Protein AF-A0A2V6H5U2-F1 (afdb_monomer_lite)

pLDDT: mean 92.32, std 7.96, range [57.5, 98.38]

Structure (mmCIF, N/CA/C/O backbone):
data_AF-A0A2V6H5U2-F1
#
_entry.id   AF-A0A2V6H5U2-F1
#
loop_
_atom_site.group_PDB
_atom_site.id
_atom_site.type_symbol
_atom_site.label_atom_id
_atom_site.label_alt_id
_atom_site.label_comp_id
_atom_site.label_asym_id
_atom_site.label_entity_id
_atom_site.label_seq_id
_atom_site.pdbx_PDB_ins_code
_atom_site.Cartn_x
_atom_site.Cartn_y
_atom_site.Cartn_z
_atom_site.occupancy
_atom_site.B_iso_or_equiv
_atom_site.auth_seq_id
_atom_site.auth_comp_id
_atom_site.auth_asym_id
_atom_site.auth_atom_id
_atom_site.pdbx_PDB_model_num
ATOM 1 N N . MET A 1 1 ? 39.126 -8.713 -52.923 1.00 57.50 1 MET A N 1
ATOM 2 C CA . MET A 1 1 ? 38.782 -8.275 -51.546 1.00 57.50 1 MET A CA 1
ATOM 3 C C . MET A 1 1 ? 37.534 -7.379 -51.466 1.00 57.50 1 MET A C 1
ATOM 5 O O . MET A 1 1 ? 36.765 -7.540 -50.534 1.00 57.50 1 MET A O 1
ATOM 9 N N . LYS A 1 2 ? 37.247 -6.502 -52.446 1.00 60.47 2 LYS A N 1
ATOM 10 C CA . LYS A 1 2 ? 36.105 -5.551 -52.406 1.00 60.47 2 LYS A CA 1
ATOM 11 C C . LYS A 1 2 ? 34.695 -6.162 -52.594 1.00 60.47 2 LYS A C 1
ATOM 13 O O . LYS A 1 2 ? 33.713 -5.555 -52.195 1.00 60.47 2 LYS A O 1
ATOM 18 N N . ARG A 1 3 ? 34.590 -7.373 -53.167 1.00 70.88 3 ARG A N 1
ATOM 19 C CA . ARG A 1 3 ? 33.307 -8.027 -53.525 1.00 70.88 3 ARG A CA 1
ATOM 20 C C . ARG A 1 3 ? 32.520 -8.589 -52.328 1.00 70.88 3 ARG A C 1
ATOM 22 O O . ARG A 1 3 ? 31.323 -8.796 -52.441 1.00 70.88 3 ARG A O 1
ATOM 29 N N . TRP A 1 4 ? 33.188 -8.815 -51.195 1.00 75.88 4 TRP A N 1
ATOM 30 C CA . TRP A 1 4 ? 32.594 -9.411 -49.986 1.00 75.88 4 TRP A CA 1
ATOM 31 C C . TRP A 1 4 ? 32.260 -8.365 -48.913 1.00 75.88 4 TRP A C 1
ATOM 33 O O . TRP A 1 4 ? 31.489 -8.636 -48.001 1.00 75.88 4 TRP A O 1
ATOM 43 N N . TRP A 1 5 ? 32.788 -7.147 -49.067 1.00 79.88 5 TRP A N 1
ATOM 44 C CA . TRP A 1 5 ? 32.482 -5.989 -48.230 1.00 79.88 5 TRP A CA 1
ATOM 45 C C . TRP A 1 5 ? 30.978 -5.688 -48.094 1.00 79.88 5 TRP A C 1
ATOM 47 O O . TRP A 1 5 ? 30.524 -5.524 -46.964 1.00 79.88 5 TRP A O 1
ATOM 57 N N . PRO A 1 6 ? 30.165 -5.682 -49.176 1.00 86.56 6 PRO A N 1
ATOM 58 C CA . PRO A 1 6 ? 28.729 -5.442 -49.033 1.00 86.56 6 PRO A CA 1
ATOM 59 C C . PRO A 1 6 ? 28.026 -6.553 -48.243 1.00 86.56 6 PRO A C 1
ATOM 61 O O . PRO A 1 6 ? 27.133 -6.263 -47.456 1.00 86.56 6 PRO A O 1
ATOM 64 N N . VAL A 1 7 ? 28.461 -7.809 -48.386 1.00 89.38 7 VAL A N 1
ATOM 65 C CA . VAL A 1 7 ? 27.900 -8.940 -47.628 1.00 89.38 7 VAL A CA 1
ATOM 66 C C . VAL A 1 7 ? 28.212 -8.795 -46.140 1.00 89.38 7 VAL A C 1
ATOM 68 O O . VAL A 1 7 ? 27.329 -8.972 -45.308 1.00 89.38 7 VAL A O 1
ATOM 71 N N . PHE A 1 8 ? 29.442 -8.407 -45.802 1.00 91.31 8 PHE A N 1
ATOM 72 C CA . PHE A 1 8 ? 29.851 -8.190 -44.416 1.00 91.31 8 PHE A CA 1
ATOM 73 C C . PHE A 1 8 ? 29.067 -7.047 -43.757 1.00 91.31 8 PHE A C 1
ATOM 75 O O . PHE A 1 8 ? 28.626 -7.181 -42.618 1.00 91.31 8 PHE A O 1
ATOM 82 N N . ILE A 1 9 ? 28.834 -5.954 -44.494 1.00 93.56 9 ILE A N 1
ATOM 83 C CA . ILE A 1 9 ? 27.994 -4.842 -44.031 1.00 93.56 9 ILE A CA 1
ATOM 84 C C . ILE A 1 9 ? 26.560 -5.317 -43.786 1.00 93.56 9 ILE A C 1
ATOM 86 O O . ILE A 1 9 ? 25.998 -5.016 -42.738 1.00 93.56 9 ILE A O 1
ATOM 90 N N . ILE A 1 10 ? 25.971 -6.077 -44.714 1.00 95.44 10 ILE A N 1
ATOM 91 C CA . ILE A 1 10 ? 24.596 -6.579 -44.570 1.00 95.44 10 ILE A CA 1
ATOM 92 C C . ILE A 1 10 ? 24.471 -7.471 -43.331 1.00 95.44 10 ILE A C 1
ATOM 94 O O . ILE A 1 10 ? 23.555 -7.282 -42.534 1.00 95.44 10 ILE A O 1
ATOM 98 N N . VAL A 1 11 ? 25.404 -8.405 -43.131 1.00 95.56 11 VAL A N 1
ATOM 99 C CA . VAL A 1 11 ? 25.403 -9.283 -41.952 1.00 95.56 11 VAL A CA 1
ATOM 100 C C . VAL A 1 11 ? 25.538 -8.469 -40.666 1.00 95.56 11 VAL A C 1
ATOM 102 O O . VAL A 1 11 ? 24.778 -8.692 -39.728 1.00 95.56 11 VAL A O 1
ATOM 105 N N . LEU A 1 12 ? 26.441 -7.485 -40.631 1.00 96.25 12 LEU A N 1
ATOM 106 C CA . LEU A 1 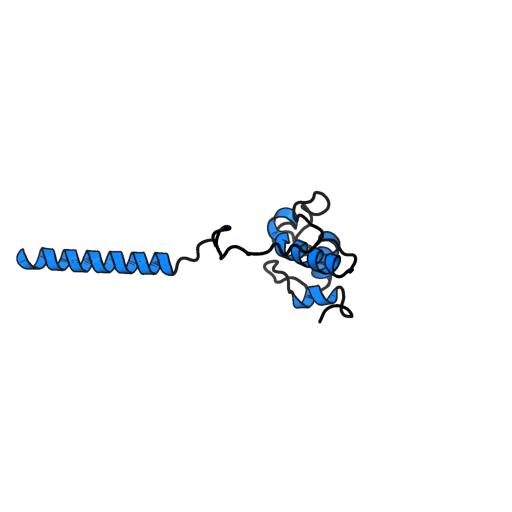12 ? 26.611 -6.608 -39.472 1.00 96.25 12 LEU A CA 1
ATOM 107 C C . LEU A 1 12 ? 25.320 -5.841 -39.148 1.00 96.25 12 LEU A C 1
ATOM 109 O O . LEU A 1 12 ? 24.910 -5.797 -37.990 1.00 96.25 12 LEU A O 1
ATOM 113 N N . VAL A 1 13 ? 24.652 -5.281 -40.160 1.00 97.06 13 VAL A N 1
ATOM 114 C CA . VAL A 1 13 ? 23.382 -4.559 -39.989 1.00 97.06 13 VAL A CA 1
ATOM 115 C C . VAL A 1 13 ? 22.295 -5.481 -39.438 1.00 97.06 13 VAL A C 1
ATOM 117 O O . VAL A 1 13 ? 21.594 -5.094 -38.506 1.00 97.06 13 VAL A O 1
ATOM 120 N N . LEU A 1 14 ? 22.177 -6.706 -39.957 1.00 97.38 14 LEU A N 1
ATOM 121 C CA . LEU A 1 14 ? 21.193 -7.679 -39.474 1.00 97.38 14 LEU A CA 1
ATOM 122 C C . LEU A 1 14 ? 21.456 -8.095 -38.023 1.00 97.38 14 LEU A C 1
ATOM 124 O O . LEU A 1 14 ? 20.512 -8.201 -37.244 1.00 97.38 14 LEU A O 1
ATOM 128 N N . VAL A 1 15 ? 22.722 -8.280 -37.638 1.00 97.50 15 VAL A N 1
ATOM 129 C CA . VAL A 1 15 ? 23.101 -8.604 -36.254 1.00 97.50 15 VAL A CA 1
ATOM 130 C C . VAL A 1 15 ? 22.760 -7.451 -35.310 1.00 97.50 15 VAL A C 1
ATOM 132 O O . VAL A 1 15 ? 22.152 -7.681 -34.267 1.00 97.50 15 VAL A O 1
ATOM 135 N N . VAL A 1 16 ? 23.090 -6.210 -35.679 1.00 97.50 16 VAL A N 1
ATOM 136 C CA . VAL A 1 16 ? 22.776 -5.025 -34.863 1.00 97.50 16 VAL A CA 1
ATOM 137 C C . VAL A 1 16 ? 21.265 -4.825 -34.742 1.00 97.50 16 VAL A C 1
ATOM 139 O O . VAL A 1 16 ? 20.770 -4.591 -33.642 1.00 97.50 16 VAL A O 1
ATOM 142 N N . ALA A 1 17 ? 20.518 -4.966 -35.839 1.00 97.31 17 ALA A N 1
ATOM 143 C CA . ALA A 1 17 ? 19.062 -4.866 -35.824 1.00 97.31 17 ALA A CA 1
ATOM 144 C C . ALA A 1 17 ? 18.427 -5.965 -34.957 1.00 97.31 17 ALA A C 1
ATOM 146 O O . ALA A 1 17 ? 17.557 -5.676 -34.138 1.00 97.31 17 ALA A O 1
ATOM 147 N N . GLY A 1 18 ? 18.899 -7.210 -35.079 1.00 97.38 18 GLY A N 1
ATOM 148 C CA . GLY A 1 18 ? 18.441 -8.327 -34.254 1.00 97.38 18 GLY A CA 1
ATOM 149 C C . GLY A 1 18 ? 18.716 -8.107 -32.766 1.00 97.38 18 GLY A C 1
ATOM 150 O O . GLY A 1 18 ? 17.827 -8.308 -31.941 1.00 97.38 18 GLY A O 1
ATOM 151 N N . ALA A 1 19 ? 19.913 -7.624 -32.420 1.00 96.50 19 ALA A N 1
ATOM 152 C CA . ALA A 1 19 ? 20.265 -7.279 -31.045 1.00 96.50 19 ALA A CA 1
ATOM 153 C C . ALA A 1 19 ? 19.396 -6.135 -30.498 1.00 96.50 19 ALA A C 1
ATOM 155 O O . ALA A 1 19 ? 18.915 -6.224 -29.371 1.00 96.50 19 ALA A O 1
ATOM 156 N N . ALA A 1 20 ? 19.137 -5.095 -31.296 1.00 96.25 20 ALA A N 1
ATOM 157 C CA . ALA A 1 20 ? 18.272 -3.986 -30.903 1.00 96.25 20 ALA A CA 1
ATOM 158 C C . ALA A 1 20 ? 16.831 -4.447 -30.631 1.00 96.25 20 ALA A C 1
ATOM 160 O O . ALA A 1 20 ? 16.261 -4.081 -29.606 1.00 96.25 20 ALA A O 1
ATOM 161 N N . VAL A 1 21 ? 16.267 -5.299 -31.495 1.00 95.56 21 VAL A N 1
ATOM 162 C CA . VAL A 1 21 ? 14.932 -5.890 -31.293 1.00 95.56 21 VAL A CA 1
ATOM 163 C C . VAL A 1 21 ? 14.901 -6.761 -30.038 1.00 95.56 21 VAL A C 1
ATOM 165 O O . VAL A 1 21 ? 13.961 -6.668 -29.253 1.00 95.56 21 VAL A O 1
ATOM 168 N N . TYR A 1 22 ? 15.931 -7.579 -29.813 1.00 95.81 22 TYR A N 1
ATOM 169 C CA . TYR A 1 22 ? 16.023 -8.418 -28.619 1.00 95.81 22 TYR A CA 1
ATOM 170 C C . TYR A 1 22 ? 16.066 -7.583 -27.332 1.00 95.81 22 TYR A C 1
ATOM 172 O O . TYR A 1 22 ? 15.348 -7.880 -26.376 1.00 95.81 22 TYR A O 1
ATOM 180 N N . VAL A 1 23 ? 16.866 -6.513 -27.312 1.00 95.00 23 VAL A N 1
ATOM 181 C CA . VAL A 1 23 ? 16.938 -5.586 -26.175 1.00 95.00 23 VAL A CA 1
ATOM 182 C C . VAL A 1 23 ? 15.600 -4.878 -25.969 1.00 95.00 23 VAL A C 1
ATOM 184 O O . VAL A 1 23 ? 15.094 -4.884 -24.853 1.00 95.00 23 VAL A O 1
ATOM 187 N N . ASP A 1 24 ? 14.981 -4.331 -27.018 1.00 90.81 24 ASP A N 1
ATOM 188 C CA . ASP A 1 24 ? 13.688 -3.637 -26.915 1.00 90.81 24 ASP A CA 1
ATOM 189 C C . ASP A 1 24 ? 12.561 -4.549 -26.403 1.00 90.81 24 ASP A C 1
ATOM 191 O O . ASP A 1 24 ? 11.727 -4.119 -25.599 1.00 90.81 24 ASP A O 1
ATOM 195 N N . TRP A 1 25 ? 12.563 -5.816 -26.833 1.00 89.00 25 TRP A N 1
ATOM 196 C CA . TRP A 1 25 ? 11.573 -6.816 -26.437 1.00 89.00 25 TRP A CA 1
ATOM 197 C C . TRP A 1 25 ? 11.765 -7.306 -24.999 1.00 89.00 25 TRP A C 1
ATOM 199 O O . TRP A 1 25 ? 10.791 -7.552 -24.289 1.00 89.00 25 TRP A O 1
ATOM 209 N N . THR A 1 26 ? 13.014 -7.429 -24.548 1.00 92.94 26 THR A N 1
ATOM 210 C CA . THR A 1 26 ? 13.334 -7.885 -23.186 1.00 92.94 26 THR A CA 1
ATOM 211 C C . THR A 1 26 ? 13.348 -6.753 -22.159 1.00 92.94 26 THR A C 1
ATOM 213 O O . THR A 1 26 ? 13.267 -7.013 -20.955 1.00 92.94 26 THR A O 1
ATOM 216 N N . TRP A 1 27 ? 13.385 -5.493 -22.601 1.00 90.62 27 TRP A N 1
ATOM 217 C CA . TRP A 1 27 ? 13.330 -4.338 -21.716 1.00 90.62 27 TRP A CA 1
ATOM 218 C C . TRP A 1 27 ? 11.940 -4.186 -21.096 1.00 90.62 27 TRP A C 1
ATOM 220 O O . TRP A 1 27 ? 10.978 -3.757 -21.739 1.00 90.62 27 TRP A O 1
ATOM 230 N N . LYS A 1 28 ? 11.839 -4.462 -19.794 1.00 83.38 28 LYS A N 1
ATOM 231 C CA . LYS A 1 28 ? 10.615 -4.232 -19.020 1.00 83.38 28 LYS A CA 1
ATOM 232 C C . LYS A 1 28 ? 10.376 -2.731 -18.838 1.00 83.38 28 LYS A C 1
ATOM 234 O O . LYS A 1 28 ? 10.914 -2.104 -17.929 1.00 83.38 28 LYS A O 1
ATOM 239 N N . ARG A 1 29 ? 9.593 -2.139 -19.740 1.00 80.25 29 ARG A N 1
ATOM 240 C CA . ARG A 1 29 ? 9.106 -0.755 -19.638 1.00 80.25 29 ARG A CA 1
ATOM 241 C C . ARG A 1 29 ? 7.905 -0.684 -18.690 1.00 80.25 29 ARG A C 1
ATOM 243 O O . ARG A 1 29 ? 7.208 -1.678 -18.489 1.00 80.25 29 ARG A O 1
ATOM 250 N N . LYS A 1 30 ? 7.650 0.499 -18.120 1.00 78.62 30 LYS A N 1
ATOM 251 C CA . LYS A 1 30 ? 6.397 0.756 -17.394 1.00 78.62 30 LYS A CA 1
ATOM 252 C C . LYS A 1 30 ? 5.229 0.528 -18.358 1.00 78.62 30 LYS A C 1
ATOM 254 O O . LYS A 1 30 ? 5.276 1.002 -19.493 1.00 78.62 30 LYS A O 1
ATOM 259 N N . LEU A 1 31 ? 4.214 -0.214 -17.918 1.00 76.75 31 LEU A N 1
ATOM 260 C CA . LEU A 1 31 ? 2.991 -0.405 -18.695 1.00 76.75 31 LEU A CA 1
ATOM 261 C C . LEU A 1 31 ? 2.349 0.961 -18.963 1.00 76.75 31 LEU A C 1
ATOM 263 O O . LEU A 1 31 ? 2.327 1.821 -18.081 1.00 76.75 31 LEU A O 1
ATOM 267 N N . SER A 1 32 ? 1.845 1.159 -20.181 1.00 80.06 32 SER A N 1
ATOM 268 C CA . SER A 1 32 ? 1.078 2.361 -20.502 1.00 80.06 32 SER A CA 1
ATOM 269 C C . SER A 1 32 ? -0.146 2.437 -19.578 1.00 80.06 32 SER A C 1
ATOM 271 O O . SER A 1 32 ? -0.853 1.435 -19.453 1.00 80.06 32 SER A O 1
ATOM 273 N N . PRO A 1 33 ? -0.429 3.596 -18.949 1.00 70.88 33 PRO A N 1
ATOM 274 C CA . PRO A 1 33 ? -1.633 3.776 -18.136 1.00 70.88 33 PRO A CA 1
ATOM 275 C C . PRO A 1 33 ? -2.908 3.810 -18.992 1.00 70.88 33 PRO A C 1
ATOM 277 O O . PRO A 1 33 ? -4.016 3.768 -18.468 1.00 70.88 33 PRO A O 1
ATOM 280 N N . SER A 1 34 ? -2.755 3.898 -20.314 1.00 76.62 34 SER A N 1
ATOM 281 C CA . SER A 1 34 ? -3.822 3.812 -21.300 1.00 76.62 34 SER A CA 1
ATOM 282 C C . SER A 1 34 ? -3.660 2.562 -22.166 1.00 76.62 34 SER A C 1
ATOM 284 O O . SER A 1 34 ? -2.547 2.150 -22.503 1.00 76.62 34 SER A O 1
ATOM 286 N N . GLY A 1 35 ? -4.783 1.953 -22.539 1.00 80.56 35 GLY A N 1
ATOM 287 C CA . GLY A 1 35 ? -4.830 0.717 -23.315 1.00 80.56 35 GLY A CA 1
ATOM 288 C C . GLY A 1 35 ? -6.050 -0.126 -22.949 1.00 80.56 35 GLY A C 1
ATOM 289 O O . GLY A 1 35 ? -6.904 0.303 -22.179 1.00 80.56 35 GLY A O 1
ATOM 290 N N . GLY A 1 36 ? -6.131 -1.337 -23.500 1.00 83.81 36 GLY A N 1
ATOM 291 C CA . GLY A 1 36 ? -7.264 -2.240 -23.280 1.00 83.81 36 GLY A CA 1
ATOM 292 C C . GLY A 1 36 ? -8.460 -1.969 -24.198 1.00 83.81 36 GLY A C 1
ATOM 293 O O . GLY A 1 36 ? -8.498 -0.998 -24.952 1.00 83.81 36 GLY A O 1
ATOM 294 N N . ARG A 1 37 ? -9.434 -2.885 -24.182 1.00 84.44 37 ARG A N 1
ATOM 295 C CA . ARG A 1 37 ? -10.697 -2.710 -24.912 1.00 84.44 37 ARG A CA 1
ATOM 296 C C . ARG A 1 37 ? -11.621 -1.806 -24.092 1.00 84.44 37 ARG A C 1
ATOM 298 O O . ARG A 1 37 ? -11.642 -1.951 -22.870 1.00 84.44 37 ARG A O 1
ATOM 305 N N . PRO A 1 38 ? -12.389 -0.906 -24.726 1.00 82.62 38 PRO A N 1
ATOM 306 C CA . PRO A 1 38 ? -13.360 -0.102 -24.002 1.00 82.62 38 PRO A CA 1
ATOM 307 C C . PRO A 1 38 ? -14.390 -1.012 -23.330 1.00 82.62 38 PRO A C 1
ATOM 309 O O . PRO A 1 38 ? -14.849 -1.996 -23.917 1.00 82.62 38 PRO A O 1
ATOM 312 N N . PHE A 1 39 ? -14.778 -0.663 -22.108 1.00 80.00 39 PHE A N 1
ATOM 313 C CA . PHE A 1 39 ? -15.942 -1.267 -21.480 1.00 80.00 39 PHE A CA 1
ATOM 314 C C . PHE A 1 39 ? -17.195 -0.713 -22.166 1.00 80.00 39 PHE A C 1
ATOM 316 O O . PHE A 1 39 ? -17.438 0.491 -22.147 1.00 80.00 39 PHE A O 1
ATOM 323 N N . LEU A 1 40 ? -17.995 -1.588 -22.782 1.00 89.00 40 LEU A N 1
ATOM 324 C CA . LEU A 1 40 ? -19.257 -1.209 -23.441 1.00 89.00 40 LEU A CA 1
ATOM 325 C C . LEU A 1 40 ? -20.354 -0.814 -22.437 1.00 89.00 40 LEU A C 1
ATOM 327 O O . LEU A 1 40 ? -21.437 -0.379 -22.816 1.00 89.00 40 LEU A O 1
ATOM 331 N N . THR A 1 41 ? -20.088 -0.984 -21.144 1.00 89.81 41 THR A N 1
ATOM 332 C CA . THR A 1 41 ? -20.985 -0.637 -20.045 1.00 89.81 41 THR A CA 1
ATOM 333 C C . THR A 1 41 ? -20.144 -0.120 -18.889 1.00 89.81 41 THR A C 1
ATOM 335 O O . THR A 1 41 ? -19.081 -0.668 -18.599 1.00 89.81 41 THR A O 1
ATOM 338 N N . ARG A 1 42 ? -20.606 0.939 -18.220 1.00 86.12 42 ARG A N 1
ATOM 339 C CA . ARG A 1 42 ? -19.961 1.421 -16.999 1.00 86.12 42 ARG A CA 1
ATOM 340 C C . ARG A 1 42 ? -20.230 0.424 -15.873 1.00 86.12 42 ARG A C 1
ATOM 342 O O . ARG A 1 42 ? -21.377 0.238 -15.484 1.00 86.12 42 ARG A O 1
ATOM 349 N N . VAL A 1 43 ? -19.168 -0.177 -15.347 1.00 84.19 43 VAL A N 1
ATOM 350 C CA . VAL A 1 43 ? -19.189 -0.920 -14.084 1.00 84.19 43 VAL A CA 1
ATOM 351 C C . VAL A 1 43 ? -18.390 -0.095 -13.089 1.00 84.19 43 VAL A C 1
ATOM 353 O O . VAL A 1 43 ? -17.168 -0.028 -13.171 1.00 84.19 43 VAL A O 1
ATOM 356 N N . GLU A 1 44 ? -19.094 0.590 -12.198 1.00 87.25 44 GLU A N 1
ATOM 357 C CA . GLU A 1 44 ? -18.500 1.423 -11.157 1.00 87.25 44 GLU A CA 1
ATOM 358 C C . GLU A 1 44 ? -19.040 0.935 -9.817 1.00 87.25 44 GLU A C 1
ATOM 360 O O . GLU A 1 44 ? -20.244 0.980 -9.566 1.00 87.25 44 GLU A O 1
ATOM 365 N N . LEU A 1 45 ? -18.150 0.393 -8.989 1.00 89.12 45 LEU A N 1
ATOM 366 C CA . LEU A 1 45 ? -18.483 0.023 -7.621 1.00 89.12 45 LEU A CA 1
ATOM 367 C C . LEU A 1 45 ? -18.289 1.263 -6.737 1.00 89.12 45 LEU A C 1
ATOM 369 O O . LEU A 1 45 ? -17.282 1.951 -6.910 1.00 89.12 45 LEU A O 1
ATOM 373 N N . PRO A 1 46 ? -19.193 1.548 -5.781 1.00 91.75 46 PRO A N 1
ATOM 374 C CA . PRO A 1 46 ? -19.070 2.682 -4.866 1.00 91.75 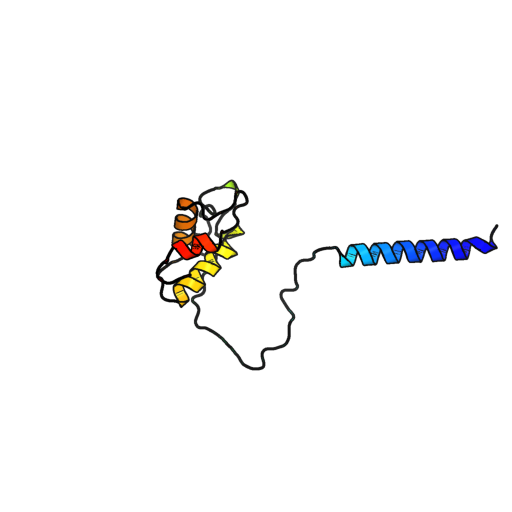46 PRO A CA 1
ATOM 375 C C . PRO A 1 46 ? -18.016 2.404 -3.778 1.00 91.75 46 PRO A C 1
ATOM 377 O O . PRO A 1 46 ? -18.309 2.380 -2.585 1.00 91.75 46 PRO A O 1
ATOM 380 N N . VAL A 1 47 ? -16.782 2.135 -4.199 1.00 93.69 47 VAL A N 1
ATOM 381 C CA . VAL A 1 47 ? -15.634 1.908 -3.323 1.00 93.69 47 VAL A CA 1
ATOM 382 C C . VAL A 1 47 ? -15.173 3.269 -2.791 1.00 93.69 47 VAL A C 1
ATOM 384 O O . VAL A 1 47 ? -14.989 4.198 -3.582 1.00 93.69 47 VAL A O 1
ATOM 387 N N . PRO A 1 48 ? -14.977 3.425 -1.473 1.00 93.50 48 PRO A N 1
ATOM 388 C CA . PRO A 1 48 ? -14.420 4.654 -0.925 1.00 93.50 48 PRO A CA 1
ATOM 389 C C . PRO A 1 48 ? -13.005 4.862 -1.462 1.00 93.50 48 PRO A C 1
ATOM 391 O O . PRO A 1 48 ? -12.216 3.925 -1.517 1.00 93.50 48 PRO A O 1
ATOM 394 N N . SER A 1 49 ? -12.682 6.095 -1.848 1.00 95.19 49 SER A N 1
ATOM 395 C CA . SER A 1 49 ? -11.358 6.433 -2.367 1.00 95.19 49 SER A CA 1
ATOM 396 C C . SER A 1 49 ? -10.436 6.850 -1.226 1.00 95.19 49 SER A C 1
ATOM 398 O O . SER A 1 49 ? -10.656 7.884 -0.595 1.00 95.19 49 SER A O 1
ATOM 400 N N . PHE A 1 50 ? -9.401 6.052 -0.966 1.00 97.94 50 PHE A N 1
ATOM 401 C CA . PHE A 1 50 ? -8.314 6.408 -0.060 1.00 97.94 50 PHE A CA 1
ATOM 402 C C . PHE A 1 50 ? -7.066 6.758 -0.857 1.00 97.94 50 PHE A C 1
ATOM 404 O O . PHE A 1 50 ? -6.536 5.945 -1.614 1.00 97.94 50 PHE A O 1
ATOM 411 N N . GLN A 1 51 ? -6.575 7.978 -0.664 1.00 97.56 51 GLN A N 1
ATOM 412 C CA . GLN A 1 51 ? -5.342 8.433 -1.288 1.00 97.56 51 GLN A CA 1
ATOM 413 C C . GLN A 1 51 ? -4.172 8.087 -0.374 1.00 97.56 51 GLN A C 1
ATOM 415 O O . GLN A 1 51 ? -4.136 8.520 0.772 1.00 97.56 51 GLN A O 1
ATOM 420 N N . GLN A 1 52 ? -3.174 7.350 -0.867 1.00 97.75 52 GLN A N 1
ATOM 421 C CA . GLN A 1 52 ? -1.975 7.061 -0.066 1.00 97.75 52 GLN A CA 1
ATOM 422 C C . GLN A 1 52 ? -1.279 8.350 0.425 1.00 97.75 52 GLN A C 1
ATOM 424 O O . GLN A 1 52 ? -0.685 8.358 1.494 1.00 97.75 52 GLN A O 1
ATOM 429 N N . GLY A 1 53 ? -1.411 9.443 -0.339 1.00 97.75 53 GLY A N 1
ATOM 430 C CA . GLY A 1 53 ? -0.870 10.766 -0.030 1.00 97.75 53 GLY A CA 1
ATOM 431 C C . GLY A 1 53 ? -1.762 11.667 0.835 1.00 97.75 53 GLY A C 1
ATOM 432 O O . GLY A 1 53 ? -1.461 12.855 0.928 1.00 97.75 53 GLY A O 1
ATOM 433 N N . ASP A 1 54 ? -2.841 11.151 1.433 1.00 98.31 54 ASP A N 1
ATOM 434 C CA . ASP A 1 54 ? -3.670 11.908 2.385 1.00 98.31 54 ASP A CA 1
ATOM 435 C C . ASP A 1 54 ? -2.834 12.350 3.598 1.00 98.31 54 ASP A C 1
ATOM 437 O O . ASP A 1 54 ? -2.043 11.575 4.141 1.00 98.31 54 ASP A O 1
ATOM 441 N N . GLU A 1 55 ? -3.022 13.598 4.029 1.00 97.94 55 GLU A N 1
ATOM 442 C CA . GLU A 1 55 ? -2.283 14.238 5.126 1.00 97.94 55 GLU A CA 1
ATOM 443 C C . GLU A 1 55 ? -2.326 13.455 6.440 1.00 97.94 55 GLU A C 1
ATOM 445 O O . GLU A 1 55 ? -1.391 13.544 7.231 1.00 97.94 55 GLU A O 1
ATOM 450 N N . LYS A 1 56 ? -3.365 12.647 6.661 1.00 97.75 56 LYS A N 1
ATOM 451 C CA . LYS A 1 56 ? -3.519 11.849 7.883 1.00 97.75 56 LYS A CA 1
ATOM 452 C C . LYS A 1 56 ? -2.440 10.785 8.069 1.00 97.75 56 LYS A C 1
ATOM 454 O O . LYS A 1 56 ? -2.158 10.430 9.208 1.00 97.75 56 LYS A O 1
ATOM 459 N N . TRP A 1 57 ? -1.886 10.252 6.979 1.00 97.94 57 TRP A N 1
ATOM 460 C CA . TRP A 1 57 ? -0.987 9.090 7.028 1.00 97.94 57 TRP A CA 1
ATOM 461 C C . TRP A 1 57 ? 0.181 9.135 6.051 1.00 97.94 57 TRP A C 1
ATOM 463 O O . TRP A 1 57 ? 1.076 8.304 6.147 1.00 97.94 57 TRP A O 1
ATOM 473 N N . ARG A 1 58 ? 0.210 10.075 5.101 1.00 98.31 58 ARG A N 1
ATOM 474 C CA . ARG A 1 58 ? 1.258 10.172 4.068 1.00 98.31 58 ARG A CA 1
ATOM 475 C C . ARG A 1 58 ? 2.688 10.154 4.608 1.00 98.31 58 ARG A C 1
ATOM 477 O O . ARG A 1 58 ? 3.588 9.699 3.901 1.00 98.31 58 ARG A O 1
ATOM 484 N N . ASP A 1 59 ? 2.888 10.648 5.824 1.00 98.00 59 ASP A N 1
ATOM 485 C CA . ASP A 1 59 ? 4.203 10.796 6.441 1.00 98.00 59 ASP A CA 1
ATOM 486 C C . ASP A 1 59 ? 4.534 9.628 7.396 1.00 98.00 59 ASP A C 1
ATOM 488 O O . ASP A 1 59 ? 5.657 9.540 7.891 1.00 98.00 59 ASP A O 1
ATOM 492 N N . ASP A 1 60 ? 3.605 8.685 7.604 1.00 97.50 60 ASP A N 1
ATOM 493 C CA . ASP A 1 60 ? 3.843 7.486 8.409 1.00 97.50 60 ASP A CA 1
ATOM 494 C C . ASP A 1 60 ? 4.864 6.567 7.720 1.00 97.50 60 ASP A C 1
ATOM 496 O O . ASP A 1 60 ? 4.734 6.306 6.517 1.00 97.50 60 ASP A O 1
ATOM 500 N N . PRO A 1 61 ? 5.839 5.997 8.454 1.00 97.31 61 PRO A N 1
ATOM 501 C CA . PRO A 1 61 ? 6.736 4.986 7.908 1.00 97.31 61 PRO A CA 1
ATOM 502 C C . PRO A 1 61 ? 5.962 3.756 7.420 1.00 97.31 61 PRO A C 1
ATOM 504 O O . PRO A 1 61 ? 5.135 3.191 8.150 1.00 97.31 61 PRO A O 1
ATOM 507 N N . LEU A 1 62 ? 6.251 3.301 6.201 1.00 97.50 62 LEU A N 1
ATOM 508 C CA . LEU A 1 62 ? 5.623 2.104 5.648 1.00 97.50 62 LEU A CA 1
ATOM 509 C C . LEU A 1 62 ? 6.074 0.872 6.446 1.00 97.50 62 LEU A C 1
ATOM 511 O O . LEU A 1 62 ? 7.266 0.589 6.577 1.00 97.50 62 LEU A O 1
ATOM 515 N N . GLY A 1 63 ? 5.115 0.158 7.031 1.00 95.75 63 GLY A N 1
ATOM 516 C CA . GLY A 1 63 ? 5.387 -0.967 7.923 1.00 95.75 63 GLY A CA 1
ATOM 517 C C . GLY A 1 63 ? 6.133 -0.594 9.205 1.00 95.75 63 GLY A C 1
ATOM 518 O O . GLY A 1 63 ? 6.746 -1.462 9.816 1.00 95.75 63 GLY A O 1
ATOM 519 N N . GLY A 1 64 ? 6.124 0.681 9.610 1.00 93.75 64 GLY A N 1
ATOM 520 C CA . GLY A 1 64 ? 6.859 1.150 10.789 1.00 93.75 64 GLY A CA 1
ATOM 521 C C . GLY A 1 64 ? 8.383 1.184 10.608 1.00 93.75 64 GLY A C 1
ATOM 522 O O . GLY A 1 64 ? 9.102 1.440 11.571 1.00 93.75 64 GLY A O 1
ATOM 523 N N . VAL A 1 65 ? 8.886 0.950 9.390 1.00 92.94 65 VAL A N 1
ATOM 524 C CA . VAL A 1 65 ? 10.319 0.894 9.079 1.00 92.94 65 VAL A CA 1
ATOM 525 C C . VAL A 1 65 ? 10.686 2.076 8.176 1.00 92.94 65 VAL A C 1
ATOM 527 O O . VAL A 1 65 ? 10.312 2.081 7.005 1.00 92.94 65 VAL A O 1
ATOM 530 N N . PRO A 1 66 ? 11.467 3.064 8.657 1.00 90.50 66 PRO A N 1
ATOM 531 C CA . PRO A 1 66 ? 11.829 4.241 7.858 1.00 90.50 66 PRO A CA 1
ATOM 532 C C . PRO A 1 66 ? 12.543 3.923 6.533 1.00 90.50 66 PRO A C 1
ATOM 534 O O . PRO A 1 66 ? 12.408 4.666 5.566 1.00 90.50 66 PRO A O 1
ATOM 537 N N . GLY A 1 67 ? 13.283 2.808 6.469 1.00 92.75 67 GLY A N 1
ATOM 538 C CA . GLY A 1 67 ? 13.985 2.364 5.258 1.00 92.75 67 GLY A CA 1
ATOM 539 C C . GLY A 1 67 ? 13.066 1.953 4.101 1.00 92.75 67 GLY A C 1
ATOM 540 O O . GLY A 1 67 ? 13.507 1.969 2.956 1.00 92.75 67 GLY A O 1
ATOM 541 N N . ASN A 1 68 ? 11.795 1.652 4.382 1.00 93.25 68 ASN A N 1
ATOM 542 C CA . ASN A 1 68 ? 10.794 1.284 3.376 1.00 93.25 68 ASN A CA 1
ATOM 543 C C . ASN A 1 68 ? 10.074 2.508 2.780 1.00 93.25 68 ASN A C 1
ATOM 545 O O . ASN A 1 68 ? 9.171 2.353 1.962 1.00 93.25 68 ASN A O 1
ATOM 549 N N . GLY A 1 69 ? 10.448 3.722 3.199 1.00 95.25 69 GLY A N 1
ATOM 550 C CA . GLY A 1 69 ? 9.763 4.956 2.828 1.00 95.25 69 GLY A CA 1
ATOM 551 C C . GLY A 1 69 ? 8.519 5.216 3.678 1.00 95.25 69 GLY A C 1
ATOM 552 O O . GLY A 1 69 ? 8.385 4.715 4.796 1.00 95.25 69 GLY A O 1
ATOM 553 N N . THR A 1 70 ? 7.612 6.039 3.155 1.00 97.75 70 THR A N 1
ATOM 554 C CA . THR A 1 70 ? 6.362 6.406 3.832 1.00 97.75 70 THR A CA 1
ATOM 555 C C . THR A 1 70 ? 5.146 5.840 3.109 1.00 97.75 70 THR A C 1
ATOM 557 O O . THR A 1 70 ? 5.224 5.467 1.935 1.00 97.75 70 THR A O 1
ATOM 560 N N . VAL A 1 71 ? 3.988 5.828 3.773 1.00 97.88 71 VAL A N 1
ATOM 561 C CA . VAL A 1 71 ? 2.711 5.466 3.136 1.00 97.88 71 VAL A CA 1
ATOM 562 C C . VAL A 1 71 ? 2.419 6.382 1.938 1.00 97.88 71 VAL A C 1
ATOM 564 O O . VAL A 1 71 ? 1.968 5.911 0.898 1.00 97.88 71 VAL A O 1
ATOM 567 N N . GLY A 1 72 ? 2.747 7.672 2.027 1.00 97.56 72 GLY A N 1
ATOM 568 C CA . GLY A 1 72 ? 2.571 8.628 0.933 1.00 97.56 72 GLY A CA 1
ATOM 569 C C . GLY A 1 72 ? 3.413 8.312 -0.300 1.00 97.56 72 GLY A C 1
ATOM 570 O O . GLY A 1 72 ? 2.922 8.455 -1.419 1.00 97.56 72 GLY A O 1
ATOM 571 N N . GLY A 1 73 ? 4.648 7.843 -0.110 1.00 96.19 73 GLY A N 1
ATOM 572 C CA . GLY A 1 73 ? 5.547 7.473 -1.207 1.00 96.19 73 GLY A CA 1
ATOM 573 C C . GLY A 1 73 ? 5.224 6.109 -1.812 1.00 96.19 73 GLY A C 1
ATOM 574 O O . GLY A 1 73 ? 5.049 5.997 -3.022 1.00 96.19 73 GLY A O 1
ATOM 575 N N . GLU A 1 74 ? 5.079 5.089 -0.966 1.00 96.62 74 GLU A N 1
ATOM 576 C CA . GLU A 1 74 ? 5.125 3.679 -1.385 1.00 96.62 74 GLU A CA 1
ATOM 577 C C . GLU A 1 74 ? 3.903 2.855 -0.915 1.00 96.62 74 GLU A C 1
ATOM 579 O O . GLU A 1 74 ? 3.805 1.654 -1.156 1.00 96.62 74 GLU A O 1
ATOM 584 N N . GLY A 1 75 ? 2.916 3.482 -0.267 1.00 96.94 75 GLY A N 1
ATOM 585 C CA . GLY A 1 75 ? 1.774 2.817 0.375 1.00 96.94 75 GLY A CA 1
ATOM 586 C C . GLY A 1 75 ? 0.605 2.442 -0.540 1.00 96.94 75 GLY A C 1
ATOM 587 O O . GLY A 1 75 ? -0.504 2.229 -0.044 1.00 96.94 75 GLY A O 1
ATOM 588 N N . CYS A 1 76 ? 0.806 2.351 -1.858 1.00 96.88 76 CYS A N 1
ATOM 589 C CA . CYS A 1 76 ? -0.275 2.101 -2.822 1.00 96.88 76 CYS A CA 1
ATOM 590 C C . CYS A 1 76 ? -1.039 0.797 -2.535 1.00 96.88 76 CYS A C 1
ATOM 592 O O . CYS A 1 76 ? -2.271 0.760 -2.613 1.00 96.88 76 CYS A O 1
ATOM 594 N N . ALA A 1 77 ? -0.320 -0.261 -2.149 1.00 97.25 77 ALA A N 1
ATOM 595 C CA . ALA A 1 77 ? -0.900 -1.557 -1.818 1.00 97.25 77 ALA A CA 1
ATOM 596 C C . ALA A 1 77 ? -1.733 -1.497 -0.529 1.00 97.25 77 ALA A C 1
ATOM 598 O O . ALA A 1 77 ? -2.849 -2.013 -0.501 1.00 97.25 77 ALA A O 1
ATOM 599 N N . VAL A 1 78 ? -1.230 -0.815 0.507 1.00 98.06 78 VAL A N 1
ATOM 600 C CA . VAL A 1 78 ? -1.930 -0.644 1.791 1.00 98.06 78 VAL A CA 1
ATOM 601 C C . VAL A 1 78 ? -3.215 0.158 1.594 1.00 98.06 78 VAL A C 1
ATOM 603 O O . VAL A 1 78 ? -4.284 -0.280 2.014 1.00 98.06 78 VAL A O 1
ATOM 606 N N . ALA A 1 79 ? -3.140 1.295 0.895 1.00 98.19 79 ALA A N 1
ATOM 607 C CA . ALA A 1 79 ? -4.314 2.115 0.610 1.00 98.19 79 ALA A CA 1
ATOM 608 C C . ALA A 1 79 ? -5.363 1.335 -0.200 1.00 98.19 79 ALA A C 1
ATOM 610 O O . ALA A 1 79 ? -6.546 1.357 0.135 1.00 98.19 79 ALA A O 1
ATOM 611 N N . SER A 1 80 ? -4.928 0.577 -1.212 1.00 97.56 80 SER A N 1
ATOM 612 C CA . SER A 1 80 ? -5.819 -0.256 -2.029 1.00 97.56 80 SER A CA 1
ATOM 613 C C . SER A 1 80 ? -6.492 -1.370 -1.227 1.00 97.56 80 SER A C 1
ATOM 615 O O . SER A 1 80 ? -7.696 -1.578 -1.363 1.00 97.56 80 SER A O 1
ATOM 617 N N . ALA A 1 81 ? -5.752 -2.059 -0.357 1.00 97.25 81 ALA A N 1
ATOM 618 C CA . ALA A 1 81 ? -6.310 -3.090 0.514 1.00 97.25 81 ALA A CA 1
ATOM 619 C C . ALA A 1 81 ? -7.329 -2.506 1.510 1.00 97.25 81 ALA A C 1
ATOM 621 O O . ALA A 1 81 ? -8.415 -3.063 1.674 1.00 97.25 81 ALA A O 1
ATOM 622 N N . ALA A 1 82 ? -7.035 -1.344 2.103 1.00 97.94 82 ALA A N 1
ATOM 623 C CA . ALA A 1 82 ? -7.967 -0.646 2.987 1.00 97.94 82 ALA A CA 1
ATOM 624 C C . ALA A 1 82 ? -9.267 -0.245 2.264 1.00 97.94 82 ALA A C 1
ATOM 626 O O . ALA A 1 82 ? -10.351 -0.415 2.822 1.00 97.94 82 ALA A O 1
ATOM 627 N N . MET A 1 83 ? -9.193 0.209 1.003 1.00 98.00 83 MET A N 1
ATOM 628 C CA . MET A 1 83 ? -10.385 0.501 0.189 1.00 98.00 83 MET A CA 1
ATOM 629 C C . MET A 1 83 ? -11.267 -0.740 -0.007 1.00 98.00 83 MET A C 1
ATOM 631 O O . MET A 1 83 ? -12.490 -0.656 0.127 1.00 98.00 83 MET A O 1
ATOM 635 N N . VAL A 1 84 ? -10.659 -1.899 -0.284 1.00 95.75 84 VAL A N 1
A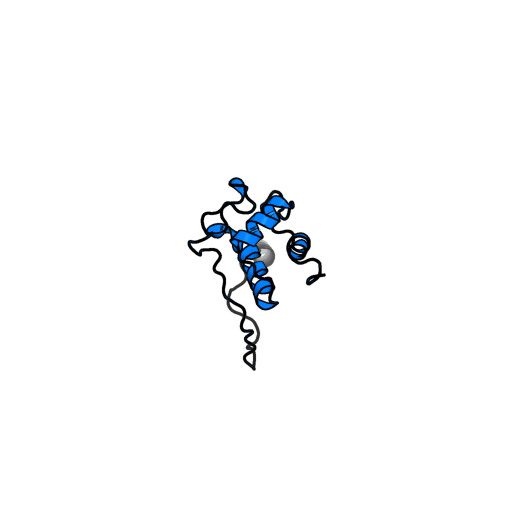TOM 636 C CA . VAL A 1 84 ? -11.382 -3.173 -0.437 1.00 95.75 84 VAL A CA 1
ATOM 637 C C . VAL A 1 84 ? -12.067 -3.570 0.869 1.00 95.75 84 VAL A C 1
ATOM 639 O O . VAL A 1 84 ? -13.257 -3.881 0.861 1.00 95.75 84 VAL A O 1
ATOM 642 N N . PHE A 1 85 ? -11.362 -3.515 1.999 1.00 96.69 85 PHE A N 1
ATOM 643 C CA . PHE A 1 85 ? -11.956 -3.815 3.304 1.00 96.69 85 PHE A CA 1
ATOM 644 C C . PHE A 1 85 ? -13.136 -2.898 3.620 1.00 96.69 85 PHE A C 1
ATOM 646 O O . PHE A 1 85 ? -14.220 -3.384 3.956 1.00 96.69 85 PHE A O 1
ATOM 653 N N . LYS A 1 86 ? -12.965 -1.590 3.420 1.00 96.44 86 LYS A N 1
ATOM 654 C CA . LYS A 1 86 ? -14.017 -0.603 3.657 1.00 96.44 86 LYS A CA 1
ATOM 655 C C . LYS A 1 86 ? -15.240 -0.839 2.773 1.00 96.44 86 LYS A C 1
ATOM 657 O O . LYS A 1 86 ? -16.364 -0.762 3.264 1.00 96.44 86 LYS A O 1
ATOM 662 N N . PHE A 1 87 ? -15.042 -1.200 1.503 1.00 95.69 87 PHE A N 1
ATOM 663 C CA . PHE A 1 87 ? -16.132 -1.563 0.591 1.00 95.69 87 PHE A CA 1
ATOM 664 C C . PHE A 1 87 ? -16.945 -2.774 1.082 1.00 95.69 87 PHE A C 1
ATOM 666 O O . PHE A 1 87 ? -18.167 -2.783 0.954 1.00 95.69 87 PHE A O 1
ATOM 673 N N . TYR A 1 88 ? -16.299 -3.759 1.713 1.00 94.88 88 TYR A N 1
ATOM 674 C CA . TYR A 1 88 ? -16.966 -4.927 2.310 1.00 94.88 88 TYR A CA 1
ATOM 675 C C . TYR A 1 88 ? -17.459 -4.712 3.756 1.00 94.88 88 TYR A C 1
ATOM 677 O O . TYR A 1 88 ? -17.850 -5.668 4.442 1.00 94.88 88 TYR A O 1
ATOM 685 N N . GLY A 1 89 ? -17.483 -3.458 4.217 1.00 95.38 89 GLY A N 1
ATOM 686 C CA . GLY A 1 89 ? -18.023 -3.063 5.517 1.00 95.38 89 GLY A CA 1
ATOM 687 C C . GLY A 1 89 ? -17.084 -3.305 6.698 1.00 95.38 89 GLY A C 1
ATOM 688 O O . GLY A 1 89 ? -17.540 -3.300 7.838 1.00 95.38 89 GLY A O 1
ATOM 689 N N . ILE A 1 90 ? -15.794 -3.537 6.449 1.00 96.44 90 ILE A N 1
ATOM 690 C CA . ILE A 1 90 ? -14.772 -3.599 7.496 1.00 96.44 90 ILE A CA 1
ATOM 691 C C . ILE A 1 90 ? -14.270 -2.173 7.732 1.00 96.44 90 ILE A C 1
ATOM 693 O O . ILE A 1 90 ? -13.763 -1.524 6.816 1.00 96.44 90 ILE A O 1
ATOM 697 N N . ASP A 1 91 ? -14.445 -1.665 8.949 1.00 95.25 91 ASP A N 1
ATOM 698 C CA . ASP A 1 91 ? -14.091 -0.290 9.295 1.00 95.25 91 ASP A CA 1
ATOM 699 C C . ASP A 1 91 ? -12.576 -0.141 9.491 1.00 95.25 91 ASP A C 1
ATOM 701 O O . ASP A 1 91 ? -12.056 -0.349 10.583 1.00 95.25 91 ASP A O 1
ATOM 705 N N . VAL A 1 92 ? -11.869 0.154 8.398 1.00 97.12 92 VAL A N 1
ATOM 706 C CA . VAL A 1 92 ? -10.415 0.341 8.389 1.00 97.12 92 VAL A CA 1
ATOM 707 C C . VAL A 1 92 ? -10.004 1.453 7.428 1.00 97.12 92 VAL A C 1
ATOM 709 O O . VAL A 1 92 ? -10.629 1.649 6.380 1.00 97.12 92 VAL A O 1
ATOM 712 N N . ASP A 1 93 ? -8.949 2.178 7.778 1.00 97.94 93 ASP A N 1
ATOM 713 C CA . ASP A 1 93 ? -8.268 3.141 6.913 1.00 97.94 93 ASP A CA 1
ATOM 714 C C . ASP A 1 93 ? -6.810 2.709 6.612 1.00 97.94 93 ASP A C 1
ATOM 716 O O . ASP A 1 93 ? -6.319 1.720 7.172 1.00 97.94 93 ASP A O 1
ATOM 720 N N . PRO A 1 94 ? -6.094 3.395 5.699 1.00 98.38 94 PRO A N 1
ATOM 721 C CA . PRO A 1 94 ? -4.722 3.020 5.357 1.00 98.38 94 PRO A CA 1
ATOM 722 C C . PRO A 1 94 ? -3.745 3.060 6.538 1.00 98.38 94 PRO A C 1
ATOM 724 O O . PRO A 1 94 ? -2.818 2.253 6.574 1.00 98.38 94 PRO A O 1
ATOM 727 N N . GLN A 1 95 ? -3.946 3.957 7.504 1.00 98.12 95 GLN A N 1
ATOM 728 C CA . GLN A 1 95 ? -3.079 4.087 8.674 1.00 98.12 95 GLN A CA 1
ATOM 729 C C . GLN A 1 95 ? -3.238 2.890 9.611 1.00 98.12 95 GLN A C 1
ATOM 731 O O . GLN A 1 95 ? -2.262 2.221 9.950 1.00 98.12 95 GLN A O 1
ATOM 736 N N . GLN A 1 96 ? -4.481 2.571 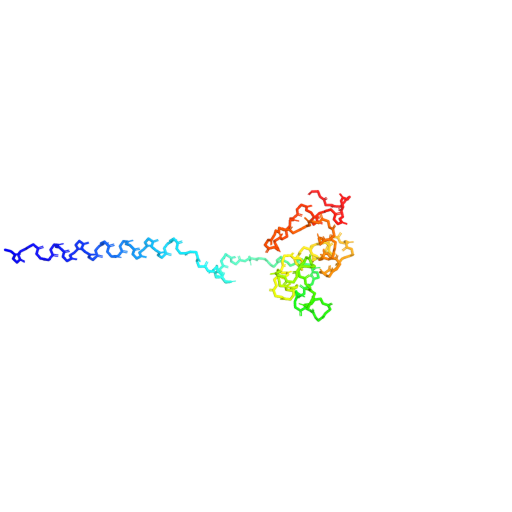9.964 1.00 98.19 96 GLN A N 1
ATOM 737 C CA . GLN A 1 96 ? -4.826 1.432 10.808 1.00 98.19 96 GLN A CA 1
ATOM 738 C C . GLN A 1 96 ? -4.331 0.120 10.198 1.00 98.19 96 GLN A C 1
ATOM 740 O O . GLN A 1 96 ? -3.755 -0.713 10.902 1.00 98.19 96 GLN A O 1
ATOM 745 N N . LEU A 1 97 ? -4.497 -0.051 8.881 1.00 98.25 97 LEU A N 1
ATOM 746 C CA . LEU A 1 97 ? -4.001 -1.237 8.192 1.00 98.25 97 LEU A CA 1
ATOM 747 C C . LEU A 1 97 ? -2.465 -1.285 8.163 1.00 98.25 97 LEU A C 1
ATOM 749 O O . LEU A 1 97 ? -1.895 -2.352 8.393 1.00 98.25 97 LEU A O 1
ATOM 753 N N . ASN A 1 98 ? -1.787 -0.155 7.931 1.00 98.31 98 ASN A N 1
ATOM 754 C CA . ASN A 1 98 ? -0.324 -0.070 7.979 1.00 98.31 98 ASN A CA 1
ATOM 755 C C . ASN A 1 98 ? 0.216 -0.505 9.349 1.00 98.31 98 ASN A C 1
ATOM 757 O O . ASN A 1 98 ? 1.129 -1.327 9.424 1.00 98.31 98 ASN A O 1
ATOM 761 N N . TRP A 1 99 ? -0.375 -0.002 10.436 1.00 98.12 99 TRP A N 1
ATOM 762 C CA . TRP A 1 99 ? 0.027 -0.347 11.801 1.00 98.12 99 TRP A CA 1
ATOM 763 C C . TRP A 1 99 ? -0.228 -1.817 12.132 1.00 98.12 99 TRP A C 1
ATOM 765 O O . TRP A 1 99 ? 0.633 -2.474 12.717 1.00 98.12 99 TRP A O 1
ATOM 775 N N . PHE A 1 100 ? -1.375 -2.361 11.723 1.00 98.00 100 PHE A N 1
ATOM 776 C CA . PHE A 1 100 ? -1.674 -3.780 11.900 1.00 98.00 100 PHE A CA 1
ATOM 777 C C . PHE A 1 100 ? -0.665 -4.673 11.167 1.00 98.00 100 PHE A C 1
ATOM 779 O O . PHE A 1 100 ? -0.123 -5.617 11.746 1.00 98.00 100 PHE A O 1
ATOM 786 N N . LEU A 1 101 ? -0.386 -4.376 9.898 1.00 97.94 101 LEU A N 1
ATOM 787 C CA . LEU A 1 101 ? 0.577 -5.135 9.106 1.00 97.94 101 LEU A CA 1
ATOM 788 C C . LEU A 1 101 ? 1.983 -5.022 9.706 1.00 97.94 101 LEU A C 1
ATOM 790 O O . LEU A 1 101 ? 2.671 -6.030 9.823 1.00 97.94 101 LEU A O 1
ATOM 794 N N . ALA A 1 102 ? 2.392 -3.843 10.175 1.00 97.00 102 ALA A N 1
ATOM 795 C CA . ALA A 1 102 ? 3.661 -3.678 10.881 1.00 97.00 102 ALA A CA 1
ATOM 796 C C . ALA A 1 102 ? 3.748 -4.583 12.125 1.00 97.00 102 ALA A C 1
ATOM 798 O O . ALA A 1 102 ? 4.729 -5.302 12.308 1.00 97.00 102 ALA A O 1
ATOM 799 N N . ALA A 1 103 ? 2.693 -4.612 12.947 1.00 97.06 103 ALA A N 1
ATOM 800 C CA . ALA A 1 103 ? 2.652 -5.397 14.181 1.00 97.06 103 ALA A CA 1
ATOM 801 C C . ALA A 1 103 ? 2.610 -6.919 13.949 1.00 97.06 103 ALA A C 1
ATOM 803 O O . ALA A 1 103 ? 3.032 -7.690 14.809 1.00 97.06 103 ALA A O 1
ATOM 804 N N . THR A 1 104 ? 2.101 -7.363 12.799 1.00 96.56 104 THR A N 1
ATOM 805 C CA . THR A 1 104 ? 1.899 -8.788 12.488 1.00 96.56 104 THR A CA 1
ATOM 806 C C . THR A 1 104 ? 2.958 -9.382 11.559 1.00 96.56 104 THR A C 1
ATOM 808 O O . THR A 1 104 ? 2.874 -10.567 11.221 1.00 96.56 104 THR A O 1
ATOM 811 N N . GLY A 1 105 ? 3.965 -8.601 11.153 1.00 96.25 105 GLY A N 1
ATOM 812 C CA . GLY A 1 105 ? 4.952 -9.028 10.154 1.00 96.25 105 GLY A CA 1
ATOM 813 C C . GLY A 1 105 ? 4.348 -9.143 8.750 1.00 96.25 105 GLY A C 1
ATOM 814 O O . GLY A 1 105 ? 4.670 -10.053 7.994 1.00 96.25 105 GLY A O 1
ATOM 815 N N . GLY A 1 106 ? 3.429 -8.240 8.418 1.00 97.31 106 GLY A N 1
ATOM 816 C CA . GLY A 1 106 ? 2.701 -8.149 7.155 1.00 97.31 106 GLY A CA 1
ATOM 817 C C . GLY A 1 106 ? 3.477 -7.520 5.999 1.00 97.31 106 GLY A C 1
ATOM 818 O O . GLY A 1 106 ? 2.879 -7.242 4.962 1.00 97.31 106 GLY A O 1
ATOM 819 N N . PHE A 1 107 ? 4.786 -7.311 6.157 1.00 97.19 107 PHE A N 1
ATOM 820 C CA . PHE A 1 107 ? 5.666 -6.784 5.119 1.00 97.19 107 PHE A CA 1
ATOM 821 C C . PHE A 1 107 ? 6.904 -7.664 4.930 1.00 97.19 107 PHE A C 1
ATOM 823 O O . PHE A 1 107 ? 7.402 -8.260 5.885 1.00 97.19 107 PHE A O 1
ATOM 830 N N . THR A 1 108 ? 7.413 -7.724 3.700 1.00 94.94 108 THR A N 1
ATOM 831 C CA . THR A 1 108 ? 8.755 -8.244 3.406 1.00 94.94 108 THR A CA 1
ATOM 832 C C . THR A 1 108 ? 9.834 -7.267 3.893 1.00 94.94 108 THR A C 1
ATOM 834 O O . THR A 1 108 ? 9.548 -6.103 4.180 1.00 94.94 108 THR A O 1
ATOM 837 N N . ASP A 1 109 ? 11.100 -7.696 3.884 1.00 91.25 109 ASP A N 1
ATOM 838 C CA . ASP A 1 109 ? 12.249 -6.827 4.194 1.00 91.25 109 ASP A CA 1
ATOM 839 C C . ASP A 1 109 ? 12.383 -5.627 3.235 1.00 91.25 109 ASP A C 1
ATOM 841 O O . ASP A 1 109 ? 13.023 -4.634 3.562 1.00 91.25 109 ASP A O 1
ATOM 845 N N . GLN A 1 110 ? 11.779 -5.710 2.046 1.00 90.94 110 GLN A N 1
ATOM 846 C CA . GLN A 1 110 ? 11.718 -4.643 1.041 1.00 90.94 110 GLN A CA 1
ATOM 847 C C . GLN A 1 110 ? 10.467 -3.754 1.178 1.00 90.94 110 GLN A C 1
ATOM 849 O O . GLN A 1 110 ? 10.215 -2.924 0.306 1.00 90.94 110 GLN A O 1
ATOM 854 N N . GLY A 1 111 ? 9.645 -3.958 2.211 1.00 91.38 111 GLY A N 1
ATOM 855 C CA . GLY A 1 111 ? 8.418 -3.194 2.442 1.00 91.38 111 GLY A CA 1
ATOM 856 C C . GLY A 1 111 ? 7.227 -3.619 1.582 1.00 91.38 111 GLY A C 1
ATOM 857 O O . GLY A 1 111 ? 6.257 -2.872 1.470 1.00 91.38 111 GLY A O 1
ATOM 858 N N . TRP A 1 112 ? 7.259 -4.805 0.966 1.00 94.88 112 TRP A N 1
ATOM 859 C CA . TRP A 1 112 ? 6.129 -5.294 0.173 1.00 94.88 112 TRP A CA 1
ATOM 860 C C . TRP A 1 112 ? 5.082 -5.949 1.059 1.00 94.88 112 TRP A C 1
ATOM 862 O O . TRP A 1 112 ? 5.405 -6.789 1.892 1.00 94.88 112 TRP A O 1
ATOM 872 N N . LEU A 1 113 ? 3.820 -5.582 0.850 1.00 96.00 113 LEU A N 1
ATOM 873 C CA . LEU A 1 113 ? 2.690 -6.119 1.598 1.00 96.00 113 LEU A CA 1
ATOM 874 C C . LEU A 1 113 ? 2.504 -7.622 1.324 1.00 96.00 113 LEU A C 1
ATOM 876 O O . LEU A 1 113 ? 2.399 -8.048 0.171 1.00 96.00 113 LEU A O 1
ATOM 880 N N . TYR A 1 114 ? 2.395 -8.411 2.391 1.00 96.44 114 TYR A N 1
ATOM 881 C CA . TYR A 1 114 ? 1.926 -9.795 2.350 1.00 96.44 114 TYR A CA 1
ATOM 882 C C . TYR A 1 114 ? 0.390 -9.821 2.332 1.00 96.44 114 TYR A C 1
ATOM 884 O O . TYR A 1 114 ? -0.270 -9.466 3.311 1.00 96.44 114 TYR A O 1
ATOM 892 N N . TRP A 1 115 ? -0.195 -10.207 1.195 1.00 94.50 115 TRP A N 1
ATOM 893 C CA . TRP A 1 115 ? -1.649 -10.150 0.973 1.00 94.50 115 TRP A CA 1
ATOM 894 C C . TRP A 1 115 ? -2.439 -11.077 1.899 1.00 94.50 115 TRP A C 1
ATOM 896 O O . TRP A 1 115 ? -3.511 -10.713 2.378 1.00 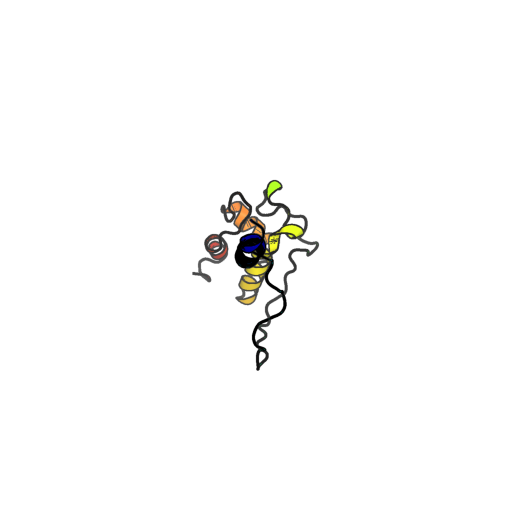94.50 115 TRP A O 1
ATOM 906 N N . ASP A 1 116 ? -1.888 -12.251 2.187 1.00 94.31 116 ASP A N 1
ATOM 907 C CA . ASP A 1 116 ? -2.426 -13.207 3.152 1.00 94.31 116 ASP A CA 1
ATOM 908 C C . ASP A 1 116 ? -2.449 -12.622 4.570 1.00 94.31 116 ASP A C 1
ATOM 910 O O . ASP A 1 116 ? -3.426 -12.802 5.294 1.00 94.31 116 ASP A O 1
ATOM 914 N N . ARG A 1 117 ? -1.426 -11.847 4.950 1.00 95.69 117 ARG A N 1
ATOM 915 C CA . ARG A 1 117 ? -1.396 -11.152 6.244 1.00 95.69 117 ARG A CA 1
ATOM 916 C C . ARG A 1 117 ? -2.415 -10.030 6.331 1.00 95.69 117 ARG A C 1
ATOM 918 O O . ARG A 1 117 ? -2.993 -9.846 7.395 1.00 95.69 117 ARG A O 1
ATOM 925 N N . ALA A 1 118 ? -2.706 -9.328 5.238 1.00 95.12 118 ALA A N 1
ATOM 926 C CA . ALA A 1 118 ? -3.785 -8.342 5.238 1.00 95.12 118 ALA A CA 1
ATOM 927 C C . ALA A 1 118 ? -5.143 -8.982 5.570 1.00 95.12 118 ALA A C 1
ATOM 929 O O . ALA A 1 118 ? -5.904 -8.410 6.348 1.00 95.12 118 ALA A O 1
ATOM 930 N N . ALA A 1 119 ? -5.431 -10.189 5.067 1.00 94.44 119 ALA A N 1
ATOM 931 C CA . ALA A 1 119 ? -6.679 -10.902 5.366 1.00 94.44 119 ALA A CA 1
ATOM 932 C C . ALA A 1 119 ? -6.872 -11.186 6.869 1.00 94.44 119 ALA A C 1
ATOM 934 O O . ALA A 1 119 ? -8.005 -11.253 7.346 1.00 94.44 119 ALA A O 1
ATOM 935 N N . TRP A 1 120 ? -5.783 -11.269 7.643 1.00 95.25 120 TRP A N 1
ATOM 936 C CA . TRP A 1 120 ? -5.841 -11.483 9.092 1.00 95.25 120 TRP A CA 1
ATOM 937 C C . TRP A 1 120 ? -6.425 -10.292 9.856 1.00 95.25 120 TRP A C 1
ATOM 939 O O . TRP A 1 120 ? -6.753 -10.443 11.029 1.00 95.25 120 TRP A O 1
ATOM 949 N N . PHE A 1 121 ? -6.573 -9.124 9.221 1.00 95.25 121 PHE A N 1
ATOM 950 C CA . PHE A 1 121 ? -7.268 -7.983 9.819 1.00 95.25 121 PHE A CA 1
ATOM 951 C C . PHE A 1 121 ? -8.753 -8.296 10.072 1.00 95.25 121 PHE A C 1
ATOM 953 O O . PHE A 1 121 ? -9.347 -7.801 11.026 1.00 95.25 121 PHE A O 1
ATOM 960 N N . ALA A 1 122 ? -9.356 -9.139 9.228 1.00 93.50 122 ALA A N 1
ATOM 961 C CA . ALA A 1 122 ? -10.751 -9.550 9.334 1.00 93.50 122 ALA A CA 1
ATOM 962 C C . ALA A 1 122 ? -10.899 -11.052 9.010 1.00 93.50 122 ALA A C 1
ATOM 964 O O . ALA A 1 122 ? -11.509 -11.412 7.997 1.00 93.50 122 ALA A O 1
ATOM 965 N N . PRO A 1 123 ? -10.363 -11.941 9.867 1.00 91.31 123 PRO A N 1
ATOM 966 C CA . PRO A 1 123 ? -10.193 -13.363 9.556 1.00 91.31 123 PRO A CA 1
ATOM 967 C C . PRO A 1 123 ? -11.526 -14.105 9.375 1.00 91.31 123 PRO A C 1
ATOM 969 O O . PRO A 1 123 ? -11.613 -15.069 8.620 1.00 91.31 123 PRO A O 1
ATOM 972 N N . ASP A 1 124 ? -12.599 -13.623 10.005 1.00 91.75 124 ASP A N 1
ATOM 973 C CA . ASP A 1 124 ? -13.944 -14.196 9.864 1.00 91.75 124 ASP A CA 1
ATOM 974 C C . ASP A 1 124 ? -14.681 -13.716 8.600 1.00 91.75 124 ASP A C 1
ATOM 976 O O . ASP A 1 124 ? -15.788 -14.168 8.295 1.00 91.75 124 ASP A O 1
ATOM 980 N N . ARG A 1 125 ? -14.097 -12.761 7.868 1.00 88.12 125 ARG A N 1
ATOM 981 C CA . ARG A 1 125 ? -14.713 -12.075 6.721 1.00 88.12 125 ARG A CA 1
ATOM 982 C C . ARG A 1 125 ? -13.950 -12.308 5.421 1.00 88.12 125 ARG A C 1
ATOM 984 O O . ARG A 1 125 ? -14.544 -12.176 4.354 1.00 88.12 125 ARG A O 1
ATOM 991 N N . VAL A 1 126 ? -12.662 -12.636 5.508 1.00 81.75 126 VAL A N 1
ATOM 992 C CA . VAL A 1 126 ? -11.738 -12.741 4.374 1.00 81.75 126 VAL A CA 1
ATOM 993 C C . VAL A 1 126 ? -10.976 -14.060 4.492 1.00 81.75 126 VAL A C 1
A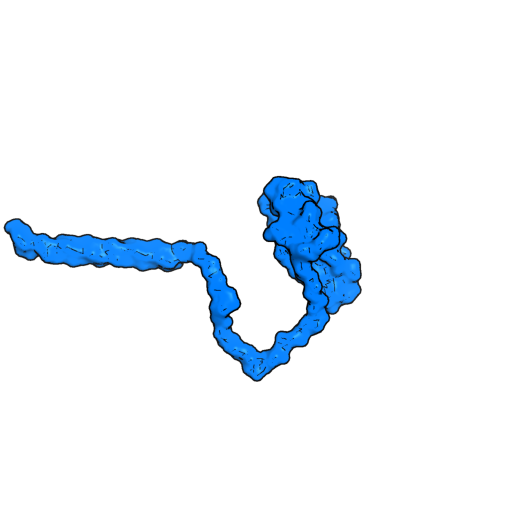TOM 995 O O . VAL A 1 126 ? -10.417 -14.352 5.545 1.00 81.75 126 VAL A O 1
ATOM 998 N N . ARG A 1 127 ? -11.008 -14.873 3.430 1.00 63.31 127 ARG A N 1
ATOM 999 C CA . ARG A 1 127 ? -10.368 -16.194 3.348 1.00 63.31 127 ARG A CA 1
ATOM 1000 C C . ARG A 1 127 ? -9.311 -16.220 2.262 1.00 63.31 127 ARG A C 1
ATOM 1002 O O . ARG A 1 127 ? -9.576 -15.607 1.204 1.00 63.31 127 ARG A O 1
#

Sequence (127 aa):
MKRWWPVFIIVLVLVVAGAAVYVDWTWKRKLSPSGGRPFLTRVELPVPSFQQGDEKWRDDPLGGVPGNGTVGGEGCAVASAAMVFKFYGIDVDPQQLNWFLAATGGFTDQGWLYWDRAAWFAPDRVR

Radius of gyration: 24.09 Å; chains: 1; bounding box: 60×30×68 Å

Secondary structure (DSSP, 8-state):
-TTSHHHHHHHHHHHHHHHHHHHHHHS-PPPPSS-SPPPSS----------TT-TTTTTSBGGG-GGG-BHHHHTHHHHHHHHHHHHTT----HHHHHHHHHHHT-B-TT--B-HHHHHTTSTTT--

Foldseek 3Di:
DVPCVVVVVVVVVVVVVVVVVVCVVPDDDDDDPDDDDDDPDDDDQPQDQAQLLPPVFLQQCQLNDPQLPGSVPRVPVLQVLQSVCVSLVNPDHSRRLRPQCSVQVQADPNSHGNPVSSCVSPVVRRD